Protein AF-W1XUV6-F1 (afdb_monomer_lite)

pLDDT: mean 85.48, std 8.94, range [41.47, 93.06]

Secondary structure (DSSP, 8-state):
-----EEEEEEESS---EEE-HHHHHH-S--EEPP---TT--S-EEEEEEEEPPTTEEES--EEEEEEEE-

Foldseek 3Di:
DPDKDFPDKDKPPPDFDKDFDPVQVVVDPDKDWPDDDCVPPPAKDKDKTAIDDPPGMDTPDGIMIMIIGID

Sequence (71 aa):
ADGYEVKSISVTPTQLTVTGREEMIDSVSEIQTEPIDLTGVTKGIQGNYNLVLPSGVNSNVTTVIVKVDIQ

InterPro domains:
  IPR012505 YbbR-like [PF07949] (1-65)

Structure (mmCIF, N/CA/C/O backbone):
data_AF-W1XUV6-F1
#
_entry.id   AF-W1XUV6-F1
#
loop_
_atom_site.group_PDB
_atom_site.id
_atom_site.type_symbol
_atom_site.label_atom_id
_atom_site.label_alt_id
_atom_site.label_comp_id
_atom_site.label_asym_id
_atom_site.label_entity_id
_atom_site.label_seq_id
_atom_site.pdbx_PDB_ins_code
_atom_site.Cartn_x
_atom_site.Cartn_y
_atom_site.Cartn_z
_atom_site.occupancy
_atom_site.B_iso_or_equiv
_atom_site.auth_seq_id
_atom_site.auth_comp_id
_atom_site.auth_asym_id
_atom_site.auth_atom_id
_atom_site.pdbx_PDB_model_num
ATOM 1 N N . ALA A 1 1 ? 17.057 -12.506 -21.527 1.00 41.47 1 ALA A N 1
ATOM 2 C CA . ALA A 1 1 ? 15.679 -12.222 -21.101 1.00 41.47 1 ALA A CA 1
ATOM 3 C C . ALA A 1 1 ? 15.727 -10.828 -20.527 1.00 41.47 1 ALA A C 1
ATOM 5 O O . ALA A 1 1 ? 16.377 -10.656 -19.504 1.00 41.47 1 ALA A O 1
ATOM 6 N N . ASP A 1 2 ? 15.177 -9.845 -21.232 1.00 52.91 2 ASP A N 1
ATOM 7 C CA . ASP A 1 2 ? 15.146 -8.469 -20.739 1.00 52.91 2 ASP A CA 1
ATOM 8 C C . ASP A 1 2 ? 14.058 -8.398 -19.664 1.00 52.91 2 ASP A C 1
ATOM 10 O O . ASP A 1 2 ? 12.892 -8.115 -19.925 1.00 52.91 2 ASP A O 1
ATOM 14 N N . GLY A 1 3 ? 14.427 -8.846 -18.465 1.00 59.22 3 GLY A N 1
ATOM 15 C CA . GLY A 1 3 ? 13.616 -8.716 -17.270 1.00 59.22 3 GLY A CA 1
ATOM 16 C C . GLY A 1 3 ? 13.796 -7.302 -16.752 1.00 59.22 3 GLY A C 1
ATOM 17 O O . GLY A 1 3 ? 14.885 -6.954 -16.313 1.00 59.22 3 GLY A O 1
ATOM 18 N N . TYR A 1 4 ? 12.746 -6.496 -16.843 1.00 67.06 4 TYR A N 1
ATOM 19 C CA . TYR A 1 4 ? 12.703 -5.179 -16.221 1.00 67.06 4 TYR A CA 1
ATOM 20 C C . TYR A 1 4 ? 12.851 -5.331 -14.706 1.00 67.06 4 TYR A C 1
ATOM 22 O O . TYR A 1 4 ? 12.093 -6.086 -14.089 1.00 67.06 4 TYR A O 1
ATOM 30 N N . GLU A 1 5 ? 13.810 -4.627 -14.105 1.00 72.81 5 GLU A N 1
ATOM 31 C CA . GLU A 1 5 ? 13.988 -4.638 -12.655 1.00 72.81 5 GLU A CA 1
ATOM 32 C C . GLU A 1 5 ? 13.388 -3.364 -12.061 1.00 72.81 5 GLU A C 1
ATOM 34 O O . GLU A 1 5 ? 13.718 -2.243 -12.461 1.00 72.81 5 GLU A O 1
ATOM 39 N N . VAL A 1 6 ? 12.491 -3.523 -11.084 1.00 80.25 6 VAL A N 1
ATOM 40 C CA . VAL A 1 6 ? 12.004 -2.384 -10.306 1.00 80.25 6 VAL A CA 1
ATOM 41 C C . VAL A 1 6 ? 13.155 -1.894 -9.435 1.00 80.25 6 VAL A C 1
ATOM 43 O O . VAL A 1 6 ? 13.528 -2.532 -8.454 1.00 80.25 6 VAL A O 1
ATOM 46 N N . LYS A 1 7 ? 13.713 -0.741 -9.796 1.00 82.81 7 LYS A N 1
ATOM 47 C CA . LYS A 1 7 ? 14.835 -0.117 -9.099 1.00 82.81 7 LYS A CA 1
ATOM 48 C C . LYS A 1 7 ? 14.408 0.478 -7.763 1.00 82.81 7 LYS A C 1
ATOM 50 O O . LYS A 1 7 ? 15.113 0.337 -6.767 1.00 82.81 7 LYS A O 1
ATOM 55 N N . SER A 1 8 ? 13.276 1.180 -7.746 1.00 84.25 8 SER A N 1
ATOM 56 C CA . SER A 1 8 ? 12.749 1.792 -6.526 1.00 84.25 8 SER A CA 1
ATOM 57 C C . SER A 1 8 ? 11.268 2.119 -6.631 1.00 84.25 8 SER A C 1
ATOM 59 O O . SER A 1 8 ? 10.777 2.500 -7.690 1.00 84.25 8 SER A O 1
ATOM 61 N N . ILE A 1 9 ? 10.577 2.040 -5.496 1.00 87.75 9 ILE A N 1
ATOM 62 C CA . ILE A 1 9 ? 9.201 2.507 -5.329 1.00 87.75 9 ILE A CA 1
ATOM 63 C C . ILE A 1 9 ? 9.224 3.614 -4.275 1.00 87.75 9 ILE A C 1
ATOM 65 O O . ILE A 1 9 ? 9.844 3.469 -3.224 1.00 87.75 9 ILE A O 1
ATOM 69 N N . SER A 1 10 ? 8.587 4.742 -4.563 1.00 89.94 10 SER A N 1
ATOM 70 C CA . SER A 1 10 ? 8.443 5.872 -3.645 1.00 89.94 10 SER A CA 1
ATOM 71 C C . SER A 1 10 ? 6.977 6.259 -3.547 1.00 89.94 10 SER A C 1
ATOM 73 O O . SER A 1 10 ? 6.313 6.427 -4.566 1.00 89.94 10 SER A O 1
ATOM 75 N N . VAL A 1 11 ? 6.479 6.420 -2.323 1.00 90.19 11 VAL A N 1
ATOM 76 C CA . VAL A 1 11 ? 5.088 6.799 -2.049 1.00 90.19 11 VAL A CA 1
ATOM 77 C C . VAL A 1 11 ? 5.069 8.153 -1.352 1.00 90.19 11 VAL A C 1
ATOM 79 O O . VAL A 1 11 ? 5.894 8.423 -0.481 1.00 90.19 11 VAL A O 1
ATOM 82 N N . THR A 1 12 ? 4.163 9.039 -1.751 1.00 90.00 12 THR A N 1
ATOM 83 C CA . THR A 1 12 ? 3.997 10.360 -1.138 1.00 90.00 12 THR A CA 1
ATOM 84 C C . THR A 1 12 ? 2.512 10.670 -0.936 1.00 90.00 12 THR A C 1
ATOM 86 O O . THR A 1 12 ? 1.764 10.662 -1.914 1.00 90.00 12 THR A O 1
ATOM 89 N N . PRO A 1 13 ? 2.076 11.000 0.293 1.00 89.25 13 PRO A N 1
ATOM 90 C CA . PRO A 1 13 ? 2.862 11.050 1.534 1.00 89.25 13 PRO A CA 1
ATOM 91 C C . PRO A 1 13 ? 3.242 9.656 2.075 1.00 89.25 13 PRO A C 1
ATOM 93 O O . PRO A 1 13 ? 2.553 8.676 1.818 1.00 89.25 13 PRO A O 1
ATOM 96 N N . THR A 1 14 ? 4.335 9.573 2.844 1.00 84.81 14 THR A N 1
ATOM 97 C CA . THR A 1 14 ? 4.776 8.331 3.522 1.00 84.81 14 THR A CA 1
ATOM 98 C C . THR A 1 14 ? 4.055 8.075 4.846 1.00 84.81 14 THR A C 1
ATOM 100 O O . THR A 1 14 ? 4.114 6.973 5.380 1.00 84.81 14 THR A O 1
ATOM 103 N N . GLN A 1 15 ? 3.385 9.092 5.387 1.00 85.75 15 GLN A N 1
ATOM 104 C CA . GLN A 1 15 ? 2.573 9.019 6.595 1.00 85.75 15 GLN A CA 1
ATOM 105 C C . GLN A 1 15 ? 1.246 9.719 6.351 1.00 85.75 15 GLN A C 1
ATOM 107 O O . GLN A 1 15 ? 1.186 10.771 5.714 1.00 85.75 15 GLN A O 1
ATOM 112 N N . LEU A 1 16 ? 0.185 9.136 6.891 1.00 87.62 16 LEU A N 1
ATOM 113 C CA . LEU A 1 16 ? -1.165 9.661 6.795 1.00 87.62 16 LEU A CA 1
ATOM 114 C C . LEU A 1 16 ? -1.904 9.404 8.103 1.00 87.6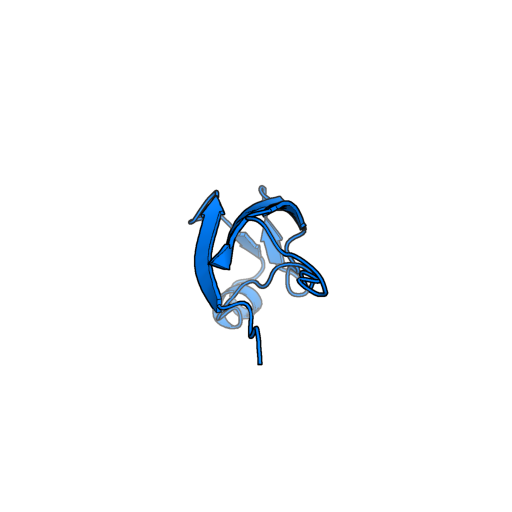2 16 LEU A C 1
ATOM 116 O O . LEU A 1 16 ? -1.657 8.419 8.795 1.00 87.62 16 LEU A O 1
ATOM 120 N N . THR A 1 17 ? -2.812 10.309 8.443 1.00 89.94 17 THR A N 1
ATOM 121 C CA . THR A 1 17 ? -3.661 10.167 9.624 1.00 89.94 17 THR A CA 1
ATOM 122 C C . THR A 1 17 ? -4.928 9.412 9.244 1.00 89.94 17 THR A C 1
ATOM 124 O O . THR A 1 17 ? -5.635 9.800 8.308 1.00 89.94 17 THR A O 1
ATOM 127 N N . VAL A 1 18 ? -5.224 8.349 9.986 1.00 89.81 18 VAL A N 1
ATOM 128 C CA . VAL A 1 18 ? -6.474 7.591 9.886 1.00 89.81 18 VAL A CA 1
ATOM 129 C C . VAL A 1 18 ? -7.325 7.800 11.133 1.00 89.81 18 VAL A C 1
ATOM 131 O O . VAL A 1 18 ? -6.809 8.066 12.217 1.00 89.81 18 VAL A O 1
ATOM 134 N N . THR A 1 19 ? -8.638 7.691 10.980 1.00 91.94 19 THR A N 1
ATOM 135 C CA . THR A 1 19 ? -9.618 7.787 12.060 1.00 91.94 19 THR A CA 1
ATOM 136 C C . THR A 1 19 ? -10.614 6.643 11.951 1.00 91.94 19 THR A C 1
ATOM 138 O O . THR A 1 19 ? -11.071 6.288 10.868 1.00 91.94 19 THR A O 1
ATOM 141 N N . GLY A 1 20 ? -10.971 6.041 13.076 1.00 90.62 20 GLY A N 1
ATOM 142 C CA . GLY A 1 20 ? -11.862 4.889 13.107 1.00 90.62 20 GLY A CA 1
ATOM 143 C C . GLY A 1 20 ? -12.153 4.467 14.536 1.00 90.62 20 GLY A C 1
ATOM 144 O O . GLY A 1 20 ? -11.706 5.113 15.484 1.00 90.62 20 GLY A O 1
ATOM 145 N N . ARG A 1 21 ? -12.914 3.383 14.689 1.00 93.06 21 ARG A N 1
ATOM 146 C CA . ARG A 1 21 ? -13.077 2.734 15.997 1.00 93.06 21 ARG A CA 1
ATOM 147 C C . ARG A 1 21 ? -11.758 2.104 16.426 1.00 93.06 21 ARG A C 1
ATOM 149 O O . ARG A 1 21 ? -11.061 1.552 15.580 1.00 93.06 21 ARG A O 1
ATOM 156 N N . GLU A 1 22 ? -11.458 2.161 17.718 1.00 90.88 22 GLU A N 1
ATOM 157 C CA . GLU A 1 22 ? -10.225 1.624 18.306 1.00 90.88 22 GLU A CA 1
ATOM 158 C C . GLU A 1 22 ? -9.989 0.169 17.883 1.00 90.88 22 GLU A C 1
ATOM 160 O O . GLU A 1 22 ? -8.950 -0.127 17.304 1.00 90.88 22 GLU A O 1
ATOM 165 N N . GLU A 1 23 ? -11.010 -0.692 17.989 1.00 91.88 23 GLU A N 1
ATOM 166 C CA . GLU A 1 23 ? -10.918 -2.100 17.575 1.00 91.88 23 GLU A CA 1
ATOM 167 C C . GLU A 1 23 ? -10.548 -2.301 16.090 1.00 91.88 23 GLU A C 1
ATOM 169 O O . GLU A 1 23 ? -9.932 -3.303 15.719 1.00 91.88 23 GLU A O 1
ATOM 174 N N . MET A 1 24 ? -10.914 -1.347 15.227 1.00 89.19 24 MET A N 1
ATOM 175 C CA . MET A 1 24 ? -10.612 -1.397 13.799 1.00 89.19 24 MET A CA 1
ATOM 176 C C . MET A 1 24 ? -9.204 -0.887 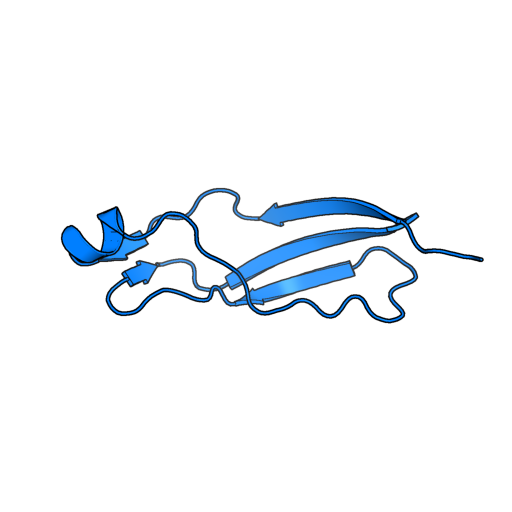13.534 1.00 89.19 24 MET A C 1
ATOM 178 O O . MET A 1 24 ? -8.496 -1.508 12.751 1.00 89.19 24 MET A O 1
ATOM 182 N N . ILE A 1 25 ? -8.803 0.212 14.185 1.00 90.88 25 ILE A N 1
ATOM 183 C CA . ILE A 1 25 ? -7.458 0.789 14.069 1.00 90.88 25 ILE A CA 1
ATO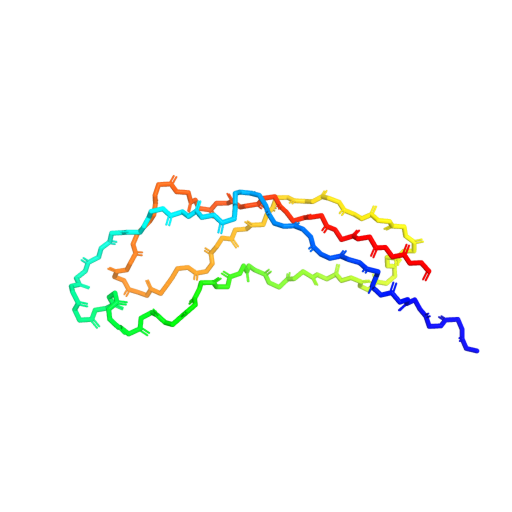M 184 C C . ILE A 1 25 ? -6.405 -0.192 14.585 1.00 90.88 25 ILE A C 1
ATOM 186 O O . ILE A 1 25 ? -5.419 -0.414 13.891 1.00 90.88 25 ILE A O 1
ATOM 190 N N . ASP A 1 26 ? -6.653 -0.848 15.719 1.00 89.94 26 ASP A N 1
ATOM 191 C CA . ASP A 1 26 ? -5.770 -1.886 16.267 1.00 89.94 26 ASP A CA 1
ATOM 192 C C . ASP A 1 26 ? -5.620 -3.088 15.324 1.00 89.94 26 ASP A C 1
ATOM 194 O O . ASP A 1 26 ? -4.584 -3.751 15.301 1.00 89.94 26 ASP A O 1
ATOM 198 N N . SER A 1 27 ? -6.643 -3.355 14.509 1.00 88.06 27 SER A N 1
ATOM 199 C CA . SER A 1 27 ? -6.608 -4.408 13.490 1.00 88.06 27 SER A CA 1
ATOM 200 C C . SER A 1 27 ? -5.899 -3.973 12.198 1.00 88.06 27 SER A C 1
ATOM 202 O O . SER A 1 27 ? -5.587 -4.821 11.357 1.00 88.06 27 SER A O 1
ATOM 204 N N . VAL A 1 28 ? -5.635 -2.674 12.000 1.00 86.88 28 VAL A N 1
ATOM 205 C CA . VAL A 1 28 ? -4.919 -2.171 10.821 1.00 86.88 28 VAL A CA 1
ATOM 206 C C . VAL A 1 28 ? -3.420 -2.353 11.019 1.00 86.88 28 VAL A C 1
ATOM 208 O O . VAL A 1 28 ? -2.758 -1.564 11.685 1.00 86.88 28 VAL A O 1
ATOM 211 N N . SER 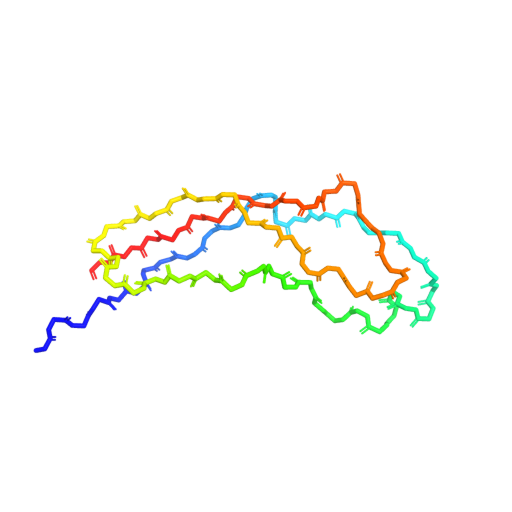A 1 29 ? -2.860 -3.373 10.373 1.00 86.06 29 SER A N 1
ATOM 212 C CA . SER A 1 29 ? -1.401 -3.531 10.281 1.00 86.06 29 SER A CA 1
ATOM 213 C C . SER A 1 29 ? -0.797 -2.690 9.153 1.00 86.06 29 SER A C 1
ATOM 215 O O . SER A 1 29 ? 0.302 -2.161 9.287 1.00 86.06 29 SER A O 1
ATOM 217 N N . GLU A 1 30 ? -1.521 -2.548 8.042 1.00 87.19 30 GLU A N 1
ATOM 218 C CA . GLU A 1 30 ? -1.089 -1.796 6.867 1.00 87.19 30 GLU A CA 1
ATOM 219 C C . GLU A 1 30 ? -2.291 -1.272 6.073 1.00 87.19 30 GLU A C 1
ATOM 221 O O . GLU A 1 30 ? -3.390 -1.825 6.138 1.00 87.19 30 GLU A O 1
ATOM 226 N N . ILE A 1 31 ? -2.070 -0.200 5.310 1.00 87.44 31 ILE A N 1
ATOM 227 C CA . ILE A 1 31 ? -3.022 0.316 4.324 1.00 87.44 31 ILE A CA 1
ATOM 228 C C . ILE A 1 31 ? -2.406 0.104 2.949 1.00 87.44 31 ILE A C 1
ATOM 230 O O . ILE A 1 31 ? -1.332 0.631 2.657 1.00 87.44 31 ILE A O 1
ATOM 234 N N . GLN A 1 32 ? -3.094 -0.659 2.108 1.00 88.94 32 GLN A N 1
ATOM 235 C CA . GLN A 1 32 ? -2.660 -0.917 0.740 1.00 88.94 32 GLN A CA 1
ATOM 236 C C . GLN A 1 32 ? -3.263 0.115 -0.214 1.00 88.94 32 GLN A C 1
ATOM 238 O O . GLN A 1 32 ? -4.325 0.681 0.043 1.00 88.94 32 GLN A O 1
ATOM 243 N N . THR A 1 33 ? -2.588 0.373 -1.329 1.00 91.00 33 THR A N 1
ATOM 244 C CA . THR A 1 33 ? -3.178 1.101 -2.457 1.00 91.00 33 THR A CA 1
ATOM 245 C C . THR A 1 33 ? -3.923 0.137 -3.371 1.00 91.00 33 THR A C 1
ATOM 247 O O . THR A 1 33 ? -3.771 -1.080 -3.268 1.00 91.00 33 THR A O 1
ATOM 250 N N . GLU A 1 34 ? -4.686 0.673 -4.318 1.00 90.25 34 GLU A N 1
ATOM 251 C CA . GLU A 1 34 ? -5.160 -0.118 -5.452 1.00 90.25 34 GLU A CA 1
ATOM 252 C C . GLU A 1 34 ? -3.984 -0.803 -6.181 1.00 90.25 34 GLU A C 1
ATOM 254 O O . GLU A 1 34 ? -2.873 -0.252 -6.207 1.00 90.25 34 GLU A O 1
ATOM 259 N N . PRO A 1 35 ? -4.206 -1.999 -6.766 1.00 88.19 35 PRO A N 1
ATOM 260 C CA . PRO A 1 35 ? -3.182 -2.707 -7.520 1.00 88.19 35 PRO A CA 1
ATOM 261 C C . PRO A 1 35 ? -2.637 -1.842 -8.653 1.00 88.19 35 PRO A C 1
ATOM 263 O O . PRO A 1 35 ? -3.390 -1.308 -9.467 1.00 88.19 35 PRO A O 1
ATOM 266 N N . ILE A 1 36 ? -1.314 -1.734 -8.712 1.00 85.00 36 ILE A N 1
ATOM 267 C CA . ILE A 1 36 ? -0.620 -0.970 -9.741 1.00 85.00 36 ILE A CA 1
ATOM 268 C C . ILE A 1 36 ? -0.154 -1.940 -10.814 1.00 85.00 36 ILE A C 1
ATOM 270 O O . ILE A 1 36 ? 0.720 -2.770 -10.562 1.00 85.00 36 ILE A O 1
ATOM 274 N N . ASP A 1 37 ? -0.728 -1.835 -12.010 1.00 84.06 37 ASP A N 1
ATOM 275 C CA . ASP A 1 37 ? -0.271 -2.626 -13.145 1.00 84.06 37 ASP A CA 1
ATOM 276 C C . ASP A 1 37 ? 1.023 -2.031 -13.717 1.00 84.06 37 ASP A C 1
ATOM 278 O O . ASP A 1 37 ? 1.050 -0.909 -14.225 1.00 84.06 37 ASP A O 1
ATOM 282 N N . LEU A 1 38 ? 2.108 -2.798 -13.608 1.00 79.81 38 LEU A N 1
ATOM 283 C CA . LEU A 1 38 ? 3.422 -2.466 -14.161 1.00 79.81 38 LEU A CA 1
ATOM 284 C C . LEU A 1 38 ? 3.723 -3.242 -15.453 1.00 79.81 38 LEU A C 1
ATOM 286 O O . LEU A 1 38 ? 4.849 -3.207 -15.956 1.00 79.81 38 LEU A O 1
ATOM 290 N N . THR A 1 39 ? 2.737 -3.952 -16.007 1.00 81.38 39 THR A N 1
ATOM 291 C CA . THR A 1 39 ? 2.909 -4.752 -17.220 1.00 81.38 39 THR A CA 1
ATOM 292 C C . THR A 1 39 ? 3.292 -3.863 -18.402 1.00 81.38 39 THR A C 1
ATOM 294 O O . THR A 1 39 ? 2.579 -2.934 -18.770 1.00 81.38 39 THR A O 1
ATOM 297 N N . GLY A 1 40 ? 4.443 -4.148 -19.016 1.00 76.31 40 GLY A N 1
ATOM 298 C CA . GLY A 1 40 ? 4.948 -3.381 -20.159 1.00 76.31 40 GLY A CA 1
ATOM 299 C C . GLY A 1 40 ? 5.507 -2.002 -19.801 1.00 76.31 40 GLY A C 1
ATOM 300 O O . GLY A 1 40 ? 5.821 -1.221 -20.699 1.00 76.31 40 GLY A O 1
ATOM 301 N N . VAL A 1 41 ? 5.659 -1.689 -18.512 1.00 80.00 41 VAL A N 1
ATOM 302 C CA . VAL A 1 41 ? 6.296 -0.447 -18.087 1.00 80.00 41 VAL A CA 1
ATOM 303 C C . VAL A 1 41 ? 7.803 -0.562 -18.319 1.00 80.00 41 VAL A C 1
ATOM 305 O O . VAL A 1 41 ? 8.502 -1.314 -17.650 1.00 80.00 41 VAL A O 1
ATOM 308 N N . THR A 1 42 ? 8.309 0.194 -19.294 1.00 75.88 42 THR A N 1
ATOM 309 C CA . THR A 1 42 ? 9.732 0.186 -19.682 1.00 75.88 42 THR A CA 1
ATOM 310 C C . THR A 1 42 ? 10.495 1.424 -19.201 1.00 75.88 42 THR A C 1
ATOM 312 O O . THR A 1 42 ? 11.662 1.607 -19.543 1.00 75.88 42 THR A O 1
ATOM 315 N N . LYS A 1 43 ? 9.814 2.342 -18.507 1.00 79.81 43 LYS A N 1
ATOM 316 C CA . LYS A 1 43 ? 10.342 3.605 -17.969 1.00 79.81 43 LYS A CA 1
ATOM 317 C C . LYS A 1 43 ? 9.619 3.921 -16.670 1.00 79.81 43 LYS A C 1
ATOM 319 O O . LYS A 1 43 ? 8.474 3.518 -16.512 1.00 79.81 43 LYS A O 1
ATOM 324 N N . GLY A 1 44 ? 10.260 4.666 -15.771 1.00 83.06 44 GLY A N 1
ATOM 325 C CA . GLY A 1 44 ? 9.636 5.018 -14.500 1.00 83.06 44 GLY A CA 1
ATOM 326 C C . GLY A 1 44 ? 8.274 5.702 -14.678 1.00 83.06 44 GLY A C 1
ATOM 327 O O . GLY A 1 44 ? 8.119 6.568 -15.543 1.00 83.06 44 GLY A O 1
ATOM 328 N N . ILE A 1 45 ? 7.296 5.298 -13.869 1.00 88.12 45 ILE A N 1
ATOM 329 C CA . ILE A 1 45 ? 5.935 5.843 -13.870 1.00 88.12 45 ILE A CA 1
ATOM 330 C C . ILE A 1 45 ? 5.660 6.592 -12.576 1.00 88.12 45 ILE A C 1
ATOM 332 O O . ILE A 1 45 ? 6.216 6.283 -11.524 1.00 88.12 45 ILE A O 1
ATOM 336 N N . GLN A 1 46 ? 4.764 7.568 -12.652 1.00 90.50 46 GLN A N 1
ATOM 337 C CA . GLN A 1 46 ? 4.238 8.268 -11.493 1.00 90.50 46 GLN A CA 1
ATOM 338 C C . GLN A 1 46 ? 2.732 8.424 -11.669 1.00 90.50 46 GLN A C 1
ATOM 340 O O . GLN A 1 46 ? 2.280 8.961 -12.680 1.00 90.50 46 GLN A O 1
ATOM 345 N N . GLY A 1 47 ? 1.968 7.950 -10.691 1.00 89.88 47 GLY A N 1
ATOM 346 C CA . GLY A 1 47 ? 0.510 7.975 -10.725 1.00 89.88 47 GLY A CA 1
ATOM 347 C C . GLY A 1 47 ? -0.088 8.279 -9.360 1.00 89.88 47 GLY A C 1
ATOM 348 O O . GLY A 1 47 ? 0.580 8.160 -8.334 1.00 89.88 47 GLY A O 1
ATOM 349 N N . ASN A 1 48 ? -1.352 8.691 -9.372 1.00 93.00 48 ASN A N 1
ATOM 350 C CA . ASN A 1 48 ? -2.165 8.840 -8.175 1.00 93.00 48 ASN A CA 1
ATOM 351 C C . ASN A 1 48 ? -2.975 7.556 -7.998 1.00 93.00 48 ASN A C 1
ATOM 353 O O . ASN A 1 48 ? -3.718 7.187 -8.906 1.00 93.00 48 ASN A O 1
ATOM 357 N N . TYR A 1 49 ? -2.831 6.902 -6.852 1.00 92.12 49 TYR A N 1
ATOM 358 C CA . TYR A 1 49 ? -3.493 5.637 -6.548 1.00 92.12 49 TYR A CA 1
ATOM 359 C C . TYR A 1 49 ? -4.340 5.792 -5.301 1.00 92.12 49 TYR A C 1
ATOM 361 O O . TYR A 1 49 ? -3.907 6.411 -4.323 1.00 92.12 49 TYR A O 1
ATOM 369 N N . ASN A 1 50 ? -5.552 5.248 -5.338 1.00 92.25 50 ASN A N 1
ATOM 370 C CA . ASN A 1 50 ? -6.430 5.315 -4.185 1.00 92.25 50 ASN A CA 1
ATOM 371 C C . ASN A 1 50 ? -5.973 4.329 -3.114 1.00 92.25 50 ASN A C 1
ATOM 373 O O . ASN A 1 50 ? -5.411 3.272 -3.407 1.00 92.25 50 ASN A O 1
ATOM 377 N N . LEU A 1 51 ? -6.211 4.697 -1.862 1.00 90.62 51 LEU A N 1
ATOM 378 C CA . LEU A 1 51 ? -5.969 3.844 -0.712 1.00 90.62 51 LEU A CA 1
ATOM 379 C C . LEU A 1 51 ? -7.177 2.943 -0.485 1.00 90.62 51 LEU A C 1
ATOM 381 O O . LEU A 1 51 ? -8.321 3.397 -0.442 1.00 90.62 51 LEU A O 1
ATOM 385 N N . VAL A 1 52 ? -6.903 1.661 -0.290 1.00 90.69 52 VAL A N 1
ATOM 386 C CA . VAL A 1 52 ? -7.884 0.666 0.121 1.00 90.69 52 VAL A CA 1
ATOM 387 C C . VAL A 1 52 ? -7.977 0.728 1.640 1.00 90.69 52 VAL A C 1
ATOM 389 O O . VAL A 1 52 ? -7.196 0.112 2.365 1.00 90.69 52 VAL A O 1
ATOM 392 N N . LEU A 1 53 ? -8.920 1.534 2.129 1.00 87.75 53 LEU A N 1
ATOM 393 C CA . LEU A 1 53 ? -9.176 1.663 3.559 1.00 87.75 53 LEU A CA 1
ATOM 394 C C . LEU A 1 53 ? -10.043 0.489 4.050 1.00 87.75 53 LEU A C 1
ATOM 396 O O . LEU A 1 53 ? -11.070 0.185 3.436 1.00 87.75 53 LEU A O 1
ATOM 400 N N . PRO A 1 54 ? -9.670 -0.167 5.162 1.00 86.88 54 PRO A N 1
ATOM 401 C CA . PRO A 1 54 ? -10.496 -1.201 5.762 1.00 86.88 54 PRO A CA 1
ATOM 402 C C . PRO A 1 54 ? -11.808 -0.615 6.293 1.00 86.88 54 PRO A C 1
ATOM 404 O O . PRO A 1 54 ? -11.925 0.570 6.610 1.00 86.88 54 PRO A O 1
ATOM 407 N N . SER A 1 55 ? -12.826 -1.470 6.398 1.00 86.12 55 SER A N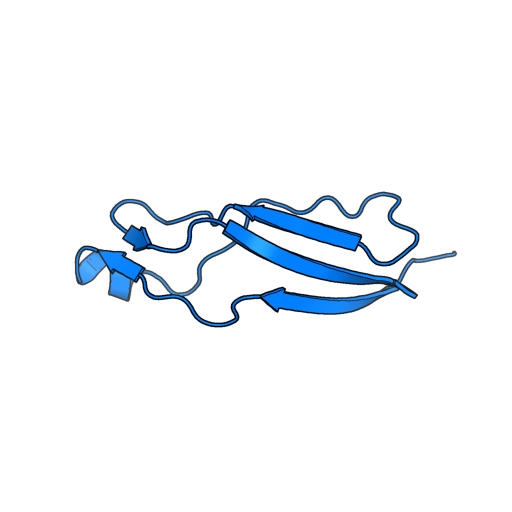 1
ATOM 408 C CA . SER A 1 55 ? -14.163 -1.049 6.826 1.00 86.12 55 SER A CA 1
ATOM 409 C C . SER A 1 55 ? -14.125 -0.374 8.199 1.00 86.12 55 SER A C 1
ATOM 411 O O . SER A 1 55 ? -13.547 -0.899 9.141 1.00 86.12 55 SER A O 1
ATOM 413 N N . GLY A 1 56 ? -14.766 0.786 8.337 1.00 85.88 56 GLY A N 1
ATOM 414 C CA . GLY A 1 56 ? -14.787 1.526 9.605 1.00 85.88 56 GLY A CA 1
ATOM 415 C C . GLY A 1 56 ? -13.530 2.353 9.895 1.00 85.88 56 GLY A C 1
ATOM 416 O O . GLY A 1 56 ? -13.465 2.969 10.961 1.00 85.88 56 GLY A O 1
ATOM 417 N N . VAL A 1 57 ? -12.581 2.410 8.956 1.00 90.62 57 VAL A N 1
ATOM 418 C CA . VAL A 1 57 ? -11.444 3.334 8.967 1.00 90.62 57 VAL A CA 1
ATOM 419 C C . VAL A 1 57 ? -11.636 4.380 7.874 1.00 90.62 57 VAL A C 1
ATOM 421 O O . VAL A 1 57 ? -12.015 4.077 6.747 1.00 90.62 57 VAL A O 1
ATOM 424 N N . ASN A 1 58 ? -11.381 5.632 8.224 1.00 90.06 58 ASN A N 1
ATOM 425 C CA . ASN A 1 58 ? -11.426 6.787 7.345 1.00 90.06 58 ASN A CA 1
ATOM 426 C C . ASN A 1 58 ? -10.061 7.472 7.350 1.00 90.06 58 ASN A C 1
ATOM 428 O O . ASN A 1 58 ? -9.287 7.350 8.296 1.00 90.06 58 ASN A O 1
ATOM 432 N N . SER A 1 59 ? -9.769 8.235 6.306 1.00 89.44 59 SER A N 1
ATOM 433 C CA . SER A 1 59 ? -8.597 9.102 6.267 1.00 89.44 59 SER A CA 1
ATOM 434 C C . SER A 1 59 ? -8.949 10.417 5.587 1.00 89.44 59 SER A C 1
ATOM 436 O O . SER A 1 59 ? -9.844 10.469 4.747 1.00 89.44 59 SER A O 1
ATOM 438 N N . ASN A 1 60 ? -8.227 11.483 5.941 1.00 88.94 60 ASN A N 1
ATOM 439 C CA . ASN A 1 60 ? -8.256 12.730 5.171 1.00 88.94 60 ASN A CA 1
ATOM 440 C C . ASN A 1 60 ? -7.523 12.590 3.829 1.00 88.94 60 ASN A C 1
ATOM 442 O O . ASN A 1 60 ? -7.739 13.390 2.923 1.00 88.94 60 ASN A O 1
ATOM 446 N N . VAL A 1 61 ? -6.655 11.584 3.706 1.00 86.50 61 VAL A N 1
ATOM 447 C CA . VAL A 1 61 ? -5.915 11.278 2.487 1.00 86.50 61 VAL A CA 1
ATOM 448 C C . VAL A 1 61 ? -6.471 9.975 1.939 1.00 86.50 61 VAL A C 1
ATOM 450 O O . VAL A 1 61 ? -6.311 8.926 2.549 1.00 86.50 61 VAL A O 1
ATOM 453 N N . THR A 1 62 ? -7.138 10.035 0.792 1.00 87.19 62 THR A N 1
ATOM 454 C CA . THR A 1 62 ? -7.677 8.850 0.102 1.00 87.19 62 THR A CA 1
ATOM 455 C C . THR A 1 62 ? -6.829 8.435 -1.089 1.00 87.19 62 THR A C 1
ATOM 457 O O . THR A 1 62 ? -7.065 7.381 -1.669 1.00 87.19 62 THR A O 1
ATOM 460 N N . THR A 1 63 ? -5.845 9.252 -1.459 1.00 90.31 63 THR A N 1
ATOM 461 C CA . THR A 1 63 ? -5.033 9.069 -2.658 1.00 90.31 63 THR A CA 1
ATOM 462 C C . THR A 1 63 ? -3.581 9.392 -2.344 1.00 90.31 63 THR A C 1
ATOM 464 O O . THR A 1 63 ? -3.290 10.392 -1.685 1.00 90.31 63 THR A O 1
ATOM 467 N N . VAL A 1 64 ? -2.670 8.556 -2.831 1.00 91.75 64 VAL A N 1
ATOM 468 C CA . VAL A 1 64 ? -1.223 8.738 -2.693 1.00 91.75 64 VAL A CA 1
ATOM 469 C C . VAL A 1 64 ? -0.561 8.746 -4.059 1.00 91.75 64 VAL A C 1
ATOM 471 O O . VAL A 1 64 ? -1.018 8.108 -5.007 1.00 91.75 64 VAL A O 1
ATOM 474 N N . ILE A 1 65 ? 0.543 9.471 -4.158 1.00 91.88 65 ILE A N 1
ATOM 475 C CA . ILE A 1 65 ? 1.382 9.484 -5.346 1.00 91.88 65 ILE A CA 1
ATOM 476 C C . ILE A 1 65 ? 2.365 8.331 -5.215 1.00 91.88 65 ILE A C 1
ATOM 478 O O . ILE A 1 65 ? 3.184 8.329 -4.296 1.00 91.88 65 ILE A O 1
ATOM 482 N N . VAL A 1 66 ? 2.311 7.379 -6.142 1.00 91.12 66 VAL A N 1
ATOM 483 C CA . VAL A 1 66 ? 3.299 6.301 -6.230 1.00 91.12 66 VAL A CA 1
ATOM 484 C C . VAL A 1 66 ? 4.160 6.533 -7.459 1.00 91.12 66 VAL A C 1
ATOM 486 O O . VAL A 1 66 ? 3.657 6.651 -8.580 1.00 91.12 66 VAL A O 1
ATOM 489 N N . LYS A 1 67 ? 5.467 6.611 -7.230 1.00 90.69 67 LYS A N 1
ATOM 490 C CA . LYS A 1 67 ? 6.504 6.675 -8.250 1.00 90.69 67 LYS A CA 1
ATOM 491 C C . LYS A 1 67 ? 7.258 5.353 -8.259 1.00 90.69 67 LYS A C 1
ATOM 493 O O . LYS A 1 67 ? 7.769 4.932 -7.226 1.00 90.69 67 LYS A O 1
ATOM 498 N N . VAL A 1 68 ? 7.335 4.721 -9.419 1.00 89.25 68 VAL A N 1
ATOM 499 C CA . VAL A 1 68 ? 8.071 3.473 -9.634 1.00 89.25 68 VAL A CA 1
ATOM 500 C C . VAL A 1 68 ? 9.162 3.761 -10.648 1.00 89.25 68 VAL A C 1
ATOM 502 O O . VAL A 1 68 ? 8.861 4.229 -11.739 1.00 89.25 68 VAL A O 1
ATOM 505 N N . ASP A 1 69 ? 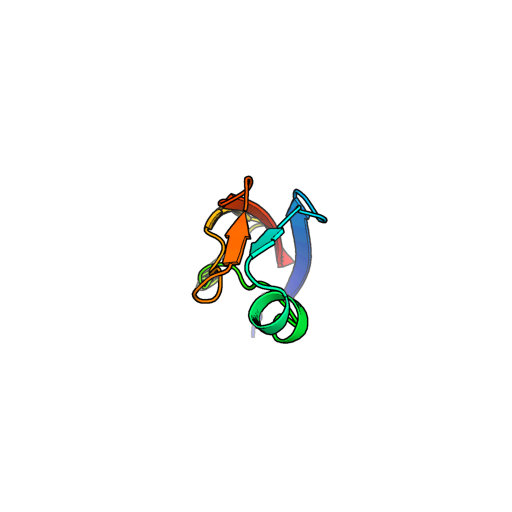10.416 3.503 -10.301 1.00 87.19 69 ASP A N 1
ATOM 506 C CA . ASP A 1 69 ? 11.555 3.601 -11.210 1.00 87.19 69 ASP A CA 1
ATOM 507 C C . ASP A 1 69 ? 11.977 2.190 -11.642 1.00 87.19 69 ASP A C 1
ATOM 509 O O . ASP A 1 69 ? 12.085 1.287 -10.812 1.00 87.19 69 ASP A O 1
ATOM 513 N N . ILE A 1 70 ? 12.210 2.006 -12.943 1.00 83.88 70 ILE A N 1
ATOM 514 C CA . ILE A 1 70 ? 12.559 0.725 -13.578 1.00 83.88 70 ILE A CA 1
ATOM 515 C C . ILE A 1 70 ? 13.879 0.904 -14.337 1.00 83.88 70 ILE A C 1
ATOM 517 O O . ILE A 1 70 ? 14.090 1.975 -14.921 1.00 83.88 70 ILE A O 1
ATOM 521 N N . GLN A 1 71 ? 14.757 -0.105 -14.300 1.00 72.75 71 GLN A N 1
ATOM 522 C CA . GLN A 1 71 ? 16.046 -0.137 -15.008 1.00 72.75 71 GLN A CA 1
ATOM 523 C C . GLN A 1 71 ? 16.185 -1.352 -15.925 1.00 72.75 71 GLN A C 1
ATOM 525 O O . GLN A 1 71 ? 15.544 -2.391 -15.639 1.00 72.75 71 GLN A O 1
#

Organism: NCBI:txid408170

Radius of gyration: 14.85 Å; chains: 1; bounding box: 31×25×39 Å